Protein AF-A0A7T8QUH5-F1 (afdb_monomer)

InterPro domains:
  IPR036397 Ribonuclease H superfamily [G3DSA:3.30.420.10] (28-100)

Radius of gyration: 20.51 Å; Cα contacts (8 Å, |Δi|>4): 68; chains: 1; bounding box: 63×21×41 Å

Nearest PDB structures (foldseek):
  3c57-assembly1_A  TM=6.121E-01  e=8.239E-01  Mycobacterium tuberculosis
  2lvs-assembly1_A  TM=5.467E-01  e=8.773E-01  Hyperthermus butylicus DSM 5456
  2w48-assembly1_D  TM=4.865E-01  e=8.425E+00  Klebsiella pneumoniae

Organism: Caligus rogercresseyi (NCBI:txid217165)

Foldseek 3Di:
DDPVVVVLVQLLVCVVVVDDLVVVCVVVVDDSVVSVVSVVVSVVVVPDDDADDDALPPVCLDPVNQVVCVVPPPHYDHNVNDDHPCLVPDPCCVPVVVVVCVVVVVVVVVVDDD

Solvent-accessible surface area (backbone atoms only — not comparable to full-atom values): 6992 Å² total; per-residue (Å²): 135,63,73,65,57,56,52,53,49,54,52,54,54,41,47,76,72,70,49,53,70,66,56,49,32,70,72,71,67,50,61,64,70,59,51,54,52,49,52,49,53,50,56,57,53,71,75,46,91,65,74,50,78,79,68,85,49,72,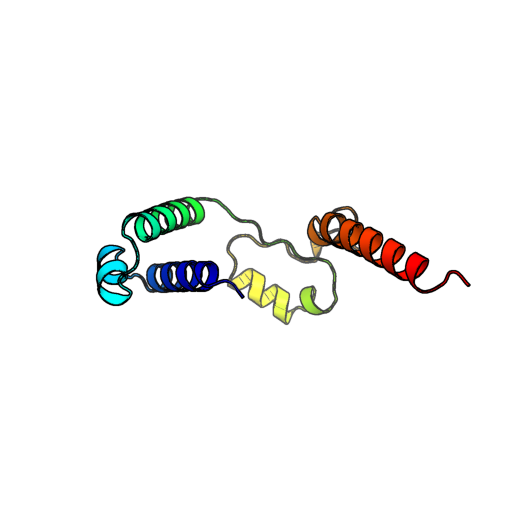76,58,57,30,68,69,49,44,54,49,42,65,74,73,40,96,38,62,62,56,73,88,74,56,72,84,91,52,56,82,77,35,69,68,48,46,56,54,46,51,53,52,49,54,53,50,52,56,51,54,58,70,77,64,65,136

Structure (mmCIF, N/CA/C/O backbone):
data_AF-A0A7T8QUH5-F1
#
_entry.id   AF-A0A7T8QUH5-F1
#
loop_
_atom_site.group_PDB
_atom_site.id
_atom_site.type_symbol
_atom_site.label_atom_id
_atom_site.label_alt_id
_atom_site.label_comp_id
_atom_site.label_asym_id
_atom_site.label_entity_id
_atom_site.label_seq_id
_atom_site.pdbx_PDB_ins_code
_atom_site.Cartn_x
_atom_site.Cartn_y
_atom_site.Cartn_z
_atom_site.occupancy
_atom_site.B_iso_or_equiv
_atom_site.auth_seq_id
_atom_site.auth_comp_id
_atom_site.auth_asym_id
_atom_site.auth_atom_id
_atom_site.pdbx_PDB_model_num
ATOM 1 N N . MET A 1 1 ? 13.046 -6.625 15.986 1.00 47.50 1 MET A N 1
ATOM 2 C CA . MET A 1 1 ? 12.226 -6.035 14.901 1.00 47.50 1 MET A CA 1
ATOM 3 C C . MET A 1 1 ? 10.886 -5.627 15.502 1.00 47.50 1 MET A C 1
ATOM 5 O O . MET A 1 1 ? 10.378 -6.359 16.335 1.00 47.50 1 MET A O 1
ATOM 9 N N . SER A 1 2 ? 10.438 -4.394 15.253 1.00 63.75 2 SER A N 1
ATOM 10 C CA . SER A 1 2 ? 9.525 -3.641 16.136 1.00 63.75 2 SER A CA 1
ATOM 11 C C . SER A 1 2 ? 8.049 -4.057 16.009 1.00 63.75 2 SER A C 1
ATOM 13 O O . SER A 1 2 ? 7.483 -3.970 14.922 1.00 63.75 2 SER A O 1
ATOM 15 N N . SER A 1 3 ? 7.403 -4.416 17.125 1.00 78.81 3 SER A N 1
ATOM 16 C CA . SER A 1 3 ? 5.978 -4.806 17.224 1.00 78.81 3 SER A CA 1
ATOM 17 C C . SER A 1 3 ? 4.987 -3.749 16.713 1.00 78.81 3 SER A C 1
ATOM 19 O O . SER A 1 3 ? 3.803 -4.017 16.514 1.00 78.81 3 SER A O 1
ATOM 21 N N . GLU A 1 4 ? 5.431 -2.508 16.531 1.00 83.88 4 GLU A N 1
ATOM 22 C CA . GLU A 1 4 ? 4.638 -1.445 15.914 1.00 83.88 4 GLU A CA 1
ATOM 23 C C . GLU A 1 4 ? 4.532 -1.602 14.393 1.00 83.88 4 GLU A C 1
ATOM 25 O O . GLU A 1 4 ? 3.474 -1.339 13.820 1.00 83.88 4 GLU A O 1
ATOM 30 N N . LEU A 1 5 ? 5.598 -2.081 13.744 1.00 82.94 5 LEU A N 1
ATOM 31 C CA . LEU A 1 5 ? 5.602 -2.332 12.305 1.00 82.94 5 LEU A CA 1
ATOM 32 C C . LEU A 1 5 ? 4.641 -3.470 11.960 1.00 82.94 5 LEU A C 1
ATOM 34 O O . LEU A 1 5 ? 3.844 -3.338 11.040 1.00 82.94 5 LEU A O 1
ATOM 38 N N . GLU A 1 6 ? 4.649 -4.544 12.746 1.00 87.69 6 GLU A N 1
ATOM 39 C CA . GLU A 1 6 ? 3.727 -5.674 12.577 1.00 87.69 6 GLU A CA 1
ATOM 40 C C . GLU A 1 6 ? 2.263 -5.240 12.725 1.00 87.69 6 GLU A C 1
ATOM 42 O O . GLU A 1 6 ? 1.422 -5.606 11.904 1.00 87.69 6 GLU A O 1
ATOM 47 N N . ARG A 1 7 ? 1.963 -4.382 13.713 1.00 90.38 7 ARG A N 1
ATOM 48 C CA . ARG A 1 7 ? 0.623 -3.802 13.905 1.00 90.38 7 ARG A CA 1
ATOM 49 C C . ARG A 1 7 ? 0.185 -2.955 12.715 1.00 90.38 7 ARG A C 1
ATOM 51 O O . ARG A 1 7 ? -0.930 -3.125 12.226 1.00 90.38 7 ARG A O 1
ATOM 58 N N . ARG A 1 8 ? 1.058 -2.067 12.227 1.00 92.44 8 ARG A N 1
ATOM 59 C CA . ARG A 1 8 ? 0.787 -1.257 11.028 1.00 92.44 8 ARG A CA 1
ATOM 60 C C . ARG A 1 8 ? 0.528 -2.137 9.808 1.00 92.44 8 ARG A C 1
ATOM 62 O O . ARG A 1 8 ? -0.469 -1.932 9.122 1.00 92.44 8 ARG A O 1
ATOM 69 N N . THR A 1 9 ? 1.373 -3.141 9.583 1.00 91.25 9 THR A N 1
ATOM 70 C CA . THR A 1 9 ? 1.243 -4.084 8.467 1.00 91.25 9 THR A CA 1
ATOM 71 C C . THR A 1 9 ? -0.077 -4.844 8.528 1.00 91.25 9 THR A C 1
ATOM 73 O O . THR A 1 9 ? -0.795 -4.880 7.534 1.00 91.25 9 THR A O 1
ATOM 76 N N . ALA A 1 10 ? -0.447 -5.388 9.690 1.00 93.19 10 ALA A N 1
ATOM 77 C CA . ALA A 1 10 ? -1.703 -6.119 9.853 1.00 93.19 10 ALA A CA 1
ATOM 78 C C . ALA A 1 10 ? -2.933 -5.249 9.535 1.00 93.19 10 ALA A C 1
ATOM 80 O O . ALA A 1 10 ? -3.845 -5.704 8.846 1.00 93.19 10 ALA A O 1
ATOM 81 N N . ILE A 1 11 ? -2.941 -3.986 9.981 1.00 93.50 11 ILE A N 1
ATOM 82 C CA . ILE A 1 11 ? -4.038 -3.045 9.706 1.00 93.50 11 ILE A CA 1
ATOM 83 C C . ILE A 1 11 ? -4.116 -2.721 8.209 1.00 93.50 11 ILE A C 1
ATOM 85 O O . ILE A 1 11 ? -5.197 -2.797 7.632 1.00 93.50 11 ILE A O 1
ATOM 89 N N . ILE A 1 12 ? -2.987 -2.408 7.565 1.00 92.75 12 ILE A N 1
ATOM 90 C CA . ILE A 1 12 ? -2.943 -2.088 6.127 1.00 92.75 12 ILE A CA 1
ATOM 91 C C . ILE A 1 12 ? -3.407 -3.282 5.288 1.00 92.75 12 ILE A C 1
ATOM 93 O O . ILE A 1 12 ? -4.202 -3.115 4.366 1.00 92.75 12 ILE A O 1
ATOM 97 N N . VAL A 1 13 ? -2.947 -4.493 5.613 1.00 93.44 13 VAL A N 1
ATOM 98 C CA . VAL A 1 13 ? -3.366 -5.715 4.914 1.00 93.44 13 VAL A CA 1
ATOM 99 C C . VAL A 1 13 ? -4.870 -5.943 5.080 1.00 93.44 13 VAL A C 1
ATOM 101 O O . VAL A 1 13 ? -5.551 -6.203 4.094 1.00 93.44 13 VAL A O 1
ATOM 104 N N . ALA A 1 14 ? -5.416 -5.777 6.288 1.00 93.06 14 ALA A N 1
ATOM 105 C CA . ALA A 1 14 ? -6.850 -5.936 6.520 1.00 93.06 14 ALA A CA 1
ATOM 106 C C . ALA A 1 14 ? -7.699 -4.897 5.761 1.00 93.06 14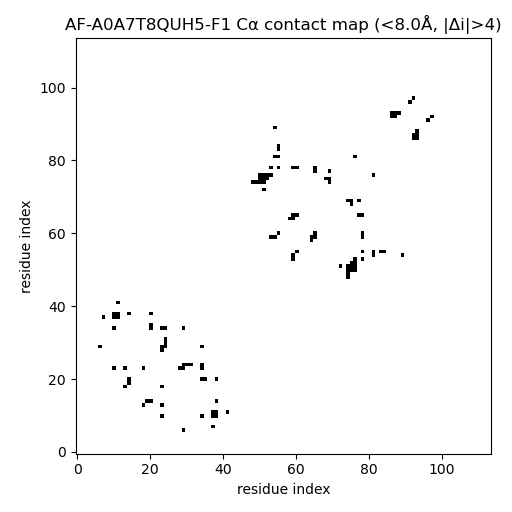 ALA A C 1
ATOM 108 O O . ALA A 1 14 ? -8.729 -5.260 5.192 1.00 93.06 14 ALA A O 1
ATOM 109 N N . LEU A 1 15 ? -7.253 -3.636 5.701 1.00 93.38 15 LEU A N 1
ATOM 110 C CA . LEU A 1 15 ? -7.904 -2.583 4.912 1.00 93.38 15 LEU A CA 1
ATOM 111 C C . LEU A 1 15 ? -7.887 -2.912 3.412 1.00 93.38 15 LEU A C 1
ATOM 113 O O . LEU A 1 15 ? -8.920 -2.807 2.759 1.00 93.38 15 LEU A O 1
ATOM 117 N N . ARG A 1 16 ? -6.760 -3.411 2.882 1.00 89.25 16 ARG A N 1
ATOM 118 C CA . ARG A 1 16 ? -6.654 -3.887 1.487 1.00 89.25 16 ARG A CA 1
ATOM 119 C C . ARG A 1 16 ? -7.567 -5.075 1.184 1.00 89.25 16 ARG A C 1
ATOM 121 O O . ARG A 1 16 ? -8.024 -5.222 0.057 1.00 89.25 16 ARG A O 1
ATOM 128 N N . CYS A 1 17 ? -7.860 -5.909 2.180 1.00 90.81 17 CYS A N 1
ATOM 129 C CA . CYS A 1 17 ? -8.853 -6.979 2.070 1.00 90.81 17 CYS A CA 1
ATOM 130 C C . CYS A 1 17 ? -10.309 -6.479 2.169 1.00 90.81 17 CYS A C 1
ATOM 132 O O . CYS A 1 17 ? -11.219 -7.304 2.239 1.00 90.81 17 CYS A O 1
ATOM 134 N N . GLY A 1 18 ? -10.546 -5.163 2.217 1.00 91.69 18 GLY A N 1
ATOM 135 C CA . GLY A 1 18 ? -11.881 -4.567 2.281 1.00 91.69 18 GLY A CA 1
ATOM 136 C C . GLY A 1 18 ? -12.549 -4.648 3.656 1.00 91.69 18 GLY A C 1
ATOM 137 O O . GLY A 1 18 ? -13.764 -4.483 3.749 1.00 91.69 18 GLY A O 1
ATOM 138 N N . ARG A 1 19 ? -11.794 -4.917 4.731 1.00 94.25 19 ARG A N 1
ATOM 139 C CA . ARG A 1 19 ? -12.347 -4.967 6.095 1.00 94.25 19 ARG A CA 1
ATOM 140 C C . ARG A 1 19 ? -12.616 -3.569 6.634 1.00 94.25 19 ARG A C 1
ATOM 142 O O . ARG A 1 19 ? -11.790 -2.667 6.499 1.00 94.25 19 ARG A O 1
ATOM 149 N N . ALA A 1 20 ? -13.740 -3.402 7.324 1.00 94.88 20 ALA A N 1
ATOM 150 C CA . ALA A 1 20 ? -14.063 -2.143 7.977 1.00 94.88 20 ALA A CA 1
ATOM 151 C C . ALA A 1 20 ? -13.166 -1.925 9.216 1.00 94.88 20 ALA A C 1
ATOM 153 O O . ALA A 1 20 ? -12.908 -2.873 9.964 1.00 94.88 20 ALA A O 1
ATOM 154 N N . PRO A 1 21 ? -12.762 -0.678 9.537 1.00 95.06 21 PRO A N 1
ATOM 155 C CA . PRO A 1 21 ? -11.951 -0.374 10.725 1.00 95.06 21 PRO A CA 1
ATOM 156 C C . PRO A 1 21 ? -12.513 -0.941 12.036 1.00 95.06 21 PRO A C 1
ATOM 158 O O . PRO A 1 21 ? -11.756 -1.330 12.922 1.00 95.06 21 PRO A O 1
ATOM 161 N N . LYS A 1 22 ? -13.844 -1.022 12.157 1.00 95.38 22 LYS A N 1
ATOM 162 C CA . LYS A 1 22 ? -14.518 -1.614 13.320 1.00 95.38 22 LYS A CA 1
ATOM 163 C C . LYS A 1 22 ? -14.232 -3.114 13.454 1.00 95.38 22 LYS A C 1
ATOM 165 O O . LYS A 1 22 ? -13.883 -3.556 14.541 1.00 95.38 22 LYS A O 1
ATOM 170 N N . GLU A 1 23 ? -14.291 -3.863 12.353 1.00 94.56 23 GLU A N 1
ATOM 171 C CA . GLU A 1 23 ? -13.979 -5.299 12.337 1.00 94.56 23 GLU A CA 1
ATOM 172 C C . GLU A 1 23 ? -12.513 -5.554 12.714 1.00 94.56 23 GLU A C 1
ATOM 174 O O . GLU A 1 23 ? -12.211 -6.492 13.447 1.00 94.56 23 GLU A O 1
ATOM 179 N N . ILE A 1 24 ? -11.599 -4.684 12.267 1.00 94.19 24 ILE A N 1
ATOM 180 C CA . ILE A 1 24 ? -10.165 -4.766 12.586 1.00 94.19 24 ILE A CA 1
ATOM 181 C C . ILE A 1 24 ? -9.928 -4.555 14.087 1.00 94.19 24 ILE A C 1
ATOM 183 O O . ILE A 1 24 ? -9.165 -5.303 14.702 1.00 94.19 24 ILE A O 1
ATOM 187 N N . ILE A 1 25 ? -10.590 -3.559 14.685 1.00 95.38 25 ILE A N 1
ATOM 188 C CA . ILE A 1 25 ? -10.530 -3.305 16.132 1.00 95.38 25 ILE A CA 1
ATOM 189 C C . ILE A 1 25 ? -11.058 -4.516 16.900 1.00 95.38 25 ILE A C 1
ATOM 191 O O . ILE A 1 25 ? -10.430 -4.957 17.862 1.00 95.38 25 ILE A O 1
ATOM 195 N N . ASP A 1 26 ? -12.185 -5.074 16.462 1.00 94.75 26 ASP A N 1
ATOM 196 C CA . ASP A 1 26 ? -12.828 -6.185 17.153 1.00 94.75 26 ASP A CA 1
ATOM 197 C C . ASP A 1 26 ? -12.003 -7.477 17.070 1.00 94.75 26 ASP A C 1
ATOM 199 O O . ASP A 1 26 ? -11.920 -8.193 18.074 1.00 94.75 26 ASP A O 1
ATOM 203 N N . PHE A 1 27 ? -11.358 -7.740 15.928 1.00 93.25 27 PHE A N 1
ATOM 204 C CA . PHE A 1 27 ? -10.541 -8.932 15.682 1.00 93.25 27 PHE A CA 1
ATOM 205 C C . PHE A 1 27 ? -9.160 -8.854 16.344 1.00 93.25 27 PHE A C 1
ATOM 207 O O . PHE A 1 27 ? -8.791 -9.736 17.114 1.00 93.25 27 PHE A O 1
ATOM 214 N N . PHE A 1 28 ? -8.400 -7.787 16.081 1.00 92.12 28 PHE A N 1
ATOM 215 C CA . PHE A 1 28 ? -7.018 -7.658 16.559 1.00 92.12 28 PHE A CA 1
ATOM 216 C C . PHE A 1 28 ? -6.898 -7.010 17.943 1.00 92.12 28 PHE A C 1
ATOM 218 O O . PHE A 1 28 ? -5.808 -6.980 18.511 1.00 92.12 28 PHE A O 1
ATOM 225 N N . LYS A 1 29 ? -7.994 -6.457 18.484 1.00 93.88 29 LYS A N 1
ATOM 226 C CA . LYS A 1 29 ? -8.014 -5.713 19.759 1.00 93.88 29 LYS A CA 1
ATOM 227 C C . LYS A 1 29 ? -7.014 -4.552 19.798 1.00 93.88 29 LYS A C 1
ATOM 229 O O . LYS A 1 29 ? -6.514 -4.175 20.857 1.00 93.88 29 LYS A O 1
ATOM 234 N N . PHE A 1 30 ? -6.716 -3.967 18.638 1.00 92.75 30 PHE A N 1
ATOM 235 C CA . PHE A 1 30 ? -5.815 -2.824 18.539 1.00 92.75 30 PHE A CA 1
ATOM 236 C C . PHE A 1 30 ? -6.466 -1.530 19.052 1.00 92.75 30 PHE A C 1
ATOM 238 O O . PHE A 1 30 ? -7.691 -1.386 18.996 1.00 92.75 30 PHE A O 1
ATOM 245 N N . PRO A 1 31 ? -5.665 -0.547 19.515 1.00 94.56 31 PRO A N 1
ATOM 246 C CA . PRO A 1 31 ? -6.195 0.735 19.961 1.00 94.56 31 PRO A CA 1
ATOM 247 C C . PRO A 1 31 ? -6.973 1.439 18.846 1.00 94.56 31 PRO A C 1
ATOM 249 O O . PRO A 1 31 ? -6.464 1.626 17.739 1.00 94.56 31 PRO A O 1
ATOM 252 N N . LYS A 1 32 ? -8.192 1.897 19.163 1.00 95.94 32 LYS A N 1
ATOM 253 C CA . LYS A 1 32 ? -9.075 2.599 18.216 1.00 95.94 32 LYS A CA 1
ATOM 254 C C . LYS A 1 32 ? -8.359 3.763 17.524 1.00 95.94 32 LYS A C 1
ATOM 256 O O . LYS A 1 32 ? -8.434 3.885 16.307 1.00 95.94 32 LYS A O 1
ATOM 261 N N . ALA A 1 33 ? -7.627 4.580 18.284 1.00 95.00 33 ALA A N 1
ATOM 262 C CA . ALA A 1 33 ? -6.890 5.723 17.746 1.00 95.00 33 ALA A CA 1
ATOM 263 C C . ALA A 1 33 ? -5.905 5.319 16.635 1.00 95.00 33 ALA A C 1
ATOM 265 O O . ALA A 1 33 ? -5.855 5.973 15.598 1.00 95.00 33 ALA A O 1
ATOM 266 N N . THR A 1 34 ? -5.182 4.212 16.821 1.00 93.62 34 THR A N 1
ATOM 267 C CA . THR A 1 34 ? -4.203 3.697 15.857 1.00 93.62 34 THR A CA 1
ATOM 268 C C . THR A 1 34 ? -4.866 3.176 14.587 1.00 93.62 34 THR A C 1
ATOM 270 O O . THR A 1 34 ? -4.407 3.474 13.490 1.00 93.62 34 THR A O 1
ATOM 273 N N . VAL A 1 35 ? -5.960 2.419 14.710 1.00 94.75 35 VAL A N 1
ATOM 274 C CA . VAL A 1 35 ? -6.654 1.875 13.531 1.00 94.75 35 VAL A CA 1
ATOM 275 C C . VAL A 1 35 ? -7.237 3.002 12.682 1.00 94.75 35 VAL A C 1
ATOM 277 O O . VAL A 1 35 ? -7.059 3.006 11.468 1.00 94.75 35 VAL A O 1
ATOM 280 N N . TYR A 1 36 ? -7.887 3.986 13.307 1.00 96.06 36 TYR A N 1
ATOM 281 C CA . TYR A 1 36 ? -8.474 5.107 12.574 1.00 96.06 36 TYR A CA 1
ATOM 282 C C . TYR A 1 36 ? -7.427 6.067 11.998 1.00 96.06 36 TYR A C 1
ATOM 284 O O . TYR A 1 36 ? -7.640 6.565 10.895 1.00 96.06 36 TYR A O 1
ATOM 292 N N . SER A 1 37 ? -6.300 6.314 12.680 1.00 94.56 37 SER A N 1
ATOM 293 C CA . SER A 1 37 ? -5.229 7.144 12.109 1.00 94.56 37 SER A CA 1
ATOM 294 C C . SER A 1 37 ? -4.611 6.488 10.875 1.00 94.56 37 SER A C 1
ATOM 296 O O . SER A 1 37 ? -4.433 7.153 9.860 1.00 94.56 37 SER A O 1
ATOM 298 N N . ILE A 1 38 ? -4.378 5.173 10.919 1.00 93.62 38 ILE A N 1
ATOM 299 C CA . ILE A 1 38 ? -3.853 4.417 9.778 1.00 93.62 38 ILE A CA 1
ATOM 300 C C . ILE A 1 38 ? -4.884 4.329 8.654 1.00 93.62 38 ILE A C 1
ATOM 302 O O . ILE A 1 38 ? -4.521 4.536 7.505 1.00 93.62 38 ILE A O 1
ATOM 306 N N . ALA A 1 39 ? -6.159 4.071 8.957 1.00 93.50 39 ALA A N 1
ATOM 307 C CA . ALA A 1 39 ? -7.213 4.035 7.943 1.00 93.50 39 ALA A CA 1
ATOM 308 C C . ALA A 1 39 ? -7.374 5.387 7.232 1.00 93.50 39 ALA A C 1
ATOM 310 O O . ALA A 1 39 ? -7.580 5.425 6.021 1.00 93.50 39 ALA A O 1
ATOM 311 N N . LYS A 1 40 ? -7.232 6.492 7.974 1.00 93.69 40 LYS A N 1
ATOM 312 C CA . LYS A 1 40 ? -7.211 7.840 7.407 1.00 93.69 40 LYS A CA 1
ATOM 313 C C . LYS A 1 40 ? -6.024 8.018 6.457 1.00 93.69 40 LYS A C 1
ATOM 315 O O . LYS A 1 40 ? -6.246 8.338 5.297 1.00 93.69 40 LYS A O 1
ATOM 320 N N . SER A 1 41 ? -4.801 7.749 6.919 1.00 89.69 41 SER A N 1
ATOM 321 C CA . SER A 1 41 ? -3.600 7.868 6.080 1.00 89.69 41 SER A CA 1
ATOM 322 C C . SER A 1 41 ? -3.624 6.933 4.870 1.00 89.69 41 SER A C 1
ATOM 324 O O . SER A 1 41 ? -3.142 7.302 3.809 1.00 89.69 41 SER A O 1
ATOM 326 N N . PHE A 1 42 ? -4.203 5.738 5.010 1.00 89.19 42 PHE A N 1
ATOM 327 C CA . PHE A 1 42 ? -4.388 4.793 3.912 1.00 89.19 42 PHE A CA 1
ATOM 328 C C . PHE A 1 42 ? -5.302 5.380 2.834 1.00 89.19 42 PHE A C 1
ATOM 330 O O . PHE A 1 42 ? -4.908 5.436 1.675 1.00 89.19 42 PHE A O 1
ATOM 337 N N . LYS A 1 43 ? -6.469 5.905 3.224 1.00 88.12 43 LYS A N 1
ATOM 338 C CA . LYS A 1 43 ? -7.402 6.543 2.291 1.00 88.12 43 LYS A CA 1
ATOM 339 C C . LYS A 1 43 ? -6.796 7.775 1.615 1.00 88.12 43 LYS A C 1
ATOM 341 O O . LYS A 1 43 ? -6.917 7.934 0.412 1.00 88.12 43 LYS A O 1
ATOM 346 N N . GLU A 1 44 ? -6.093 8.612 2.377 1.00 87.81 44 GLU A N 1
ATOM 347 C CA . GLU A 1 44 ? -5.371 9.767 1.827 1.00 87.81 44 GLU A CA 1
ATOM 348 C C . GLU A 1 44 ? -4.283 9.338 0.834 1.00 87.81 44 GLU A C 1
ATOM 350 O O . GLU A 1 44 ? -4.060 10.024 -0.154 1.00 87.81 44 GLU A O 1
ATOM 355 N N . SER A 1 45 ? -3.621 8.199 1.065 1.00 80.94 45 SER A N 1
ATOM 356 C CA . SER A 1 45 ? -2.610 7.673 0.143 1.00 80.94 45 SER A CA 1
ATOM 357 C C . SER A 1 45 ? -3.184 7.022 -1.116 1.00 80.94 45 SER A C 1
ATOM 359 O O . SER A 1 45 ? -2.478 6.973 -2.115 1.00 80.94 45 SER A O 1
ATOM 361 N N . GLU A 1 46 ? -4.431 6.539 -1.090 1.00 76.75 46 GLU A N 1
ATOM 362 C CA . GLU A 1 46 ? -5.107 6.023 -2.291 1.00 76.75 46 GLU A CA 1
ATOM 363 C C . GLU A 1 46 ? -5.424 7.143 -3.289 1.00 76.75 46 GLU A C 1
ATOM 365 O O . GLU A 1 46 ? -5.360 6.919 -4.493 1.00 76.75 46 GLU A O 1
ATOM 370 N N . ASP A 1 47 ? -5.700 8.353 -2.793 1.00 76.50 47 ASP A N 1
ATOM 371 C CA . ASP A 1 47 ? -6.005 9.521 -3.629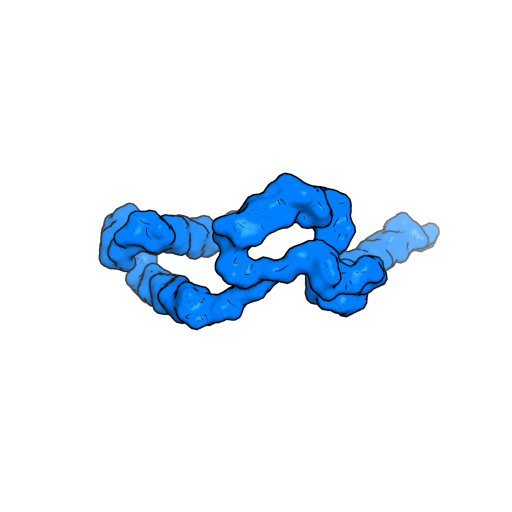 1.00 76.50 47 ASP A CA 1
ATOM 372 C C . ASP A 1 47 ? -4.745 10.248 -4.142 1.00 76.50 47 ASP A C 1
ATOM 374 O O . ASP A 1 47 ? -4.836 11.121 -5.010 1.00 76.50 47 ASP A O 1
ATOM 378 N N . ILE A 1 48 ? -3.558 9.923 -3.615 1.00 76.69 48 ILE A N 1
ATOM 379 C CA . ILE A 1 48 ? -2.303 10.540 -4.056 1.00 76.69 48 ILE A CA 1
ATOM 380 C C . ILE A 1 48 ? -1.739 9.741 -5.238 1.00 76.69 48 ILE A C 1
ATOM 382 O O . ILE A 1 48 ? -1.396 8.567 -5.068 1.00 76.69 48 ILE A O 1
ATOM 386 N N . PRO A 1 49 ? -1.549 10.365 -6.418 1.00 76.00 49 PRO A N 1
ATOM 387 C CA . PRO A 1 49 ? -0.845 9.721 -7.516 1.00 76.00 49 PRO A CA 1
ATOM 388 C C . PRO A 1 49 ? 0.586 9.403 -7.070 1.00 76.00 49 PRO A C 1
ATOM 390 O O . PRO A 1 49 ? 1.372 10.297 -6.751 1.00 76.00 49 PRO A O 1
ATOM 393 N N . TYR A 1 50 ? 0.919 8.118 -7.011 1.00 78.75 50 TYR A N 1
ATOM 394 C CA . TYR A 1 50 ? 2.273 7.656 -6.727 1.00 78.75 50 TYR A CA 1
ATOM 395 C C . TYR A 1 50 ? 3.022 7.451 -8.040 1.00 78.75 50 TYR A C 1
ATOM 397 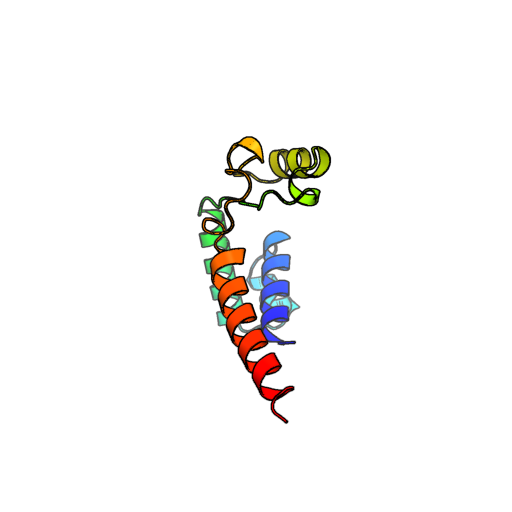O O 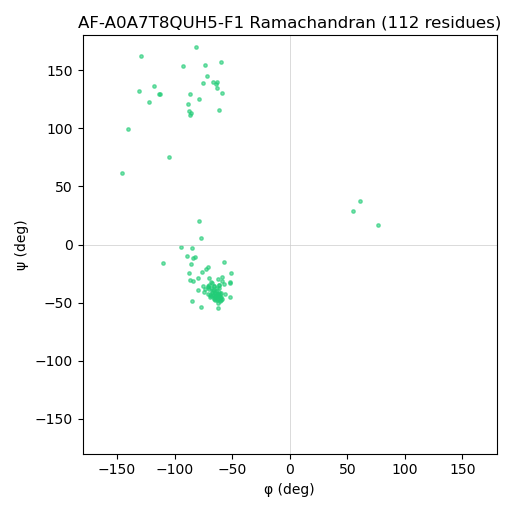. TYR A 1 50 ? 2.409 7.170 -9.054 1.00 78.75 50 TYR A O 1
ATOM 405 N N . LEU A 1 51 ? 4.349 7.559 -8.042 1.00 81.56 51 LEU A N 1
ATOM 406 C CA . LEU A 1 51 ? 5.172 7.225 -9.204 1.00 81.56 51 LEU A CA 1
ATOM 407 C C . LEU A 1 51 ? 6.176 6.154 -8.797 1.00 81.56 51 LEU A C 1
ATOM 409 O O . LEU A 1 51 ? 6.964 6.358 -7.872 1.00 81.56 51 LEU A O 1
ATOM 413 N N . TYR A 1 52 ? 6.157 5.016 -9.485 1.00 82.31 52 TYR A N 1
ATOM 414 C CA . TYR A 1 52 ? 7.149 3.972 -9.275 1.00 82.31 52 TYR A CA 1
ATOM 415 C C . TYR A 1 52 ? 8.382 4.216 -10.153 1.00 82.31 52 TYR A C 1
ATOM 417 O O . TYR A 1 52 ? 8.307 4.156 -11.383 1.00 82.31 52 TYR A O 1
ATOM 425 N N . GLN A 1 53 ? 9.513 4.484 -9.498 1.00 84.31 53 GLN A N 1
ATOM 426 C CA . GLN A 1 53 ? 10.817 4.741 -1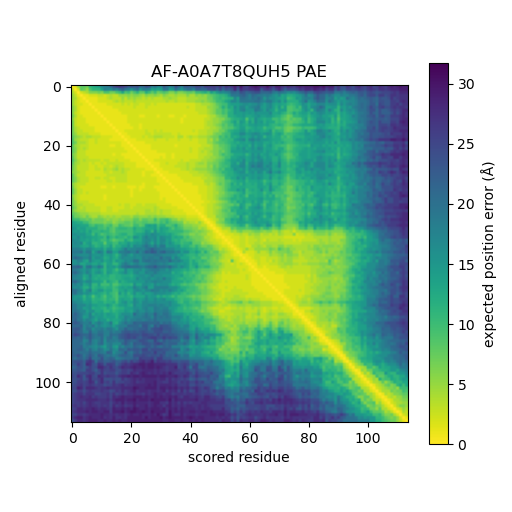0.108 1.00 84.31 53 GLN A CA 1
ATOM 427 C C . GLN A 1 53 ? 11.822 3.665 -9.670 1.00 84.31 53 GLN A C 1
ATOM 429 O O . GLN A 1 53 ? 11.890 3.314 -8.491 1.00 84.31 53 GLN A O 1
ATOM 434 N N . GLN A 1 54 ? 12.618 3.159 -10.613 1.00 83.44 54 GLN A N 1
ATOM 435 C CA . GLN A 1 54 ? 13.678 2.172 -10.382 1.00 83.44 54 GLN A CA 1
ATOM 436 C C . GLN A 1 54 ? 14.994 2.634 -11.015 1.00 83.44 54 GLN A C 1
ATOM 438 O O . GLN A 1 54 ? 15.005 3.511 -11.878 1.00 83.44 54 GLN A O 1
ATOM 443 N N . ASP A 1 55 ? 16.104 2.040 -10.583 1.00 79.69 55 ASP A N 1
ATOM 444 C CA . ASP A 1 55 ? 17.404 2.226 -11.221 1.00 79.69 55 ASP A CA 1
ATOM 445 C C . ASP A 1 55 ? 17.571 1.331 -12.466 1.00 79.69 55 ASP A C 1
ATOM 447 O O . ASP A 1 55 ? 16.775 0.434 -12.750 1.00 79.69 55 ASP A O 1
ATOM 451 N N . GLY A 1 56 ? 18.637 1.576 -13.230 1.00 76.62 56 GLY A N 1
ATOM 452 C CA . GLY A 1 56 ? 18.948 0.842 -14.459 1.00 76.62 56 GLY A CA 1
ATOM 453 C C . GLY A 1 56 ? 19.590 -0.539 -14.257 1.00 76.62 56 GLY A C 1
ATOM 454 O O . GLY A 1 56 ? 20.256 -1.023 -15.172 1.00 76.62 56 GLY A O 1
ATOM 455 N N . VAL A 1 57 ? 19.465 -1.172 -13.084 1.00 80.62 57 VAL A N 1
ATOM 456 C CA . VAL A 1 57 ? 20.102 -2.474 -12.802 1.00 80.62 57 VAL A CA 1
ATOM 457 C C . VAL A 1 57 ? 19.476 -3.573 -13.685 1.00 80.62 57 VAL A C 1
ATOM 459 O O . VAL A 1 57 ? 18.255 -3.585 -13.850 1.00 80.62 57 VAL A O 1
ATOM 462 N N . PRO A 1 58 ? 20.257 -4.534 -14.234 1.00 82.19 58 PRO A N 1
ATOM 463 C CA . PRO A 1 58 ? 19.759 -5.539 -15.188 1.00 82.19 58 PRO A CA 1
ATOM 464 C C . PRO A 1 58 ? 18.509 -6.316 -14.746 1.00 82.19 58 PRO A C 1
ATOM 466 O O . PRO A 1 58 ? 17.677 -6.685 -15.572 1.00 82.19 58 PRO A O 1
ATOM 469 N N . ALA A 1 59 ? 18.351 -6.549 -13.440 1.00 82.06 59 ALA A N 1
ATOM 470 C CA . ALA A 1 59 ? 17.162 -7.195 -12.891 1.00 82.06 59 ALA A CA 1
ATOM 471 C C . ALA A 1 59 ? 15.888 -6.361 -13.130 1.00 82.06 59 ALA A C 1
ATOM 473 O O . ALA A 1 59 ? 14.856 -6.906 -13.527 1.00 82.06 59 ALA A O 1
ATOM 474 N N . HIS A 1 60 ? 15.973 -5.042 -12.945 1.00 81.06 60 HIS A N 1
ATOM 475 C CA . HIS A 1 60 ? 14.855 -4.110 -13.095 1.00 81.06 60 HIS A CA 1
ATOM 476 C C . HIS A 1 60 ? 14.577 -3.763 -14.560 1.00 81.06 60 HIS A C 1
ATOM 478 O O . HIS A 1 60 ? 13.429 -3.523 -14.921 1.00 81.06 60 HIS A O 1
ATOM 484 N N . THR A 1 61 ? 15.585 -3.794 -15.435 1.00 82.00 61 THR A N 1
ATOM 485 C CA . THR A 1 61 ? 15.433 -3.478 -16.869 1.00 82.00 61 THR A CA 1
ATOM 486 C C . THR A 1 61 ? 14.983 -4.664 -17.727 1.00 82.00 61 THR A C 1
ATOM 488 O O . THR A 1 61 ? 14.739 -4.497 -18.924 1.00 82.00 61 THR A O 1
ATOM 491 N N . SER A 1 62 ? 14.832 -5.858 -17.143 1.00 87.44 62 SER A N 1
ATOM 492 C CA . SER A 1 62 ? 14.350 -7.037 -17.865 1.00 87.44 62 SER A CA 1
ATOM 493 C C . SER A 1 62 ? 12.918 -6.848 -18.384 1.00 87.44 62 SER A C 1
ATOM 495 O O . SER A 1 62 ? 12.045 -6.339 -17.680 1.00 87.44 62 SER A O 1
ATOM 497 N N . ASN A 1 63 ? 12.644 -7.320 -19.605 1.00 88.06 63 ASN A N 1
ATOM 498 C CA . ASN A 1 63 ? 11.315 -7.203 -20.222 1.00 88.06 63 ASN A CA 1
ATOM 499 C C . ASN A 1 63 ? 10.213 -7.840 -19.367 1.00 88.06 63 ASN A C 1
ATOM 501 O O . ASN A 1 63 ? 9.094 -7.344 -19.330 1.00 88.06 63 ASN A O 1
ATOM 505 N N . LEU A 1 64 ? 10.528 -8.929 -18.661 1.00 89.88 64 LEU A N 1
ATOM 506 C CA . LEU A 1 64 ? 9.583 -9.599 -17.773 1.00 89.88 64 LEU A CA 1
ATOM 507 C C . LEU A 1 64 ? 9.153 -8.684 -16.618 1.00 89.88 64 LEU A C 1
ATOM 509 O O . LEU A 1 64 ? 7.957 -8.537 -16.372 1.00 89.88 64 LEU A O 1
ATOM 513 N N . VAL A 1 65 ? 10.114 -8.041 -15.950 1.00 87.56 65 VAL A N 1
ATOM 514 C CA . VAL A 1 65 ? 9.838 -7.123 -14.838 1.00 87.56 65 VAL A CA 1
ATOM 515 C C . VAL A 1 65 ? 9.149 -5.856 -15.340 1.00 87.56 65 VAL A C 1
ATOM 517 O O . VAL A 1 65 ? 8.122 -5.474 -14.790 1.00 87.56 65 VAL A O 1
ATOM 520 N N . GLN A 1 66 ? 9.629 -5.263 -16.435 1.00 90.56 66 GLN A N 1
ATOM 521 C CA . GLN A 1 66 ? 9.034 -4.061 -17.031 1.00 90.56 66 GLN A CA 1
ATOM 522 C C . GLN A 1 66 ? 7.573 -4.287 -17.451 1.00 90.56 66 GLN A C 1
ATOM 524 O O . GLN A 1 66 ? 6.705 -3.484 -17.115 1.00 90.56 66 GLN A O 1
ATOM 529 N N . ASN A 1 67 ? 7.274 -5.409 -18.115 1.00 89.50 67 ASN A N 1
ATOM 530 C CA . ASN A 1 67 ? 5.908 -5.754 -18.519 1.00 89.50 67 ASN A CA 1
ATOM 531 C C . ASN A 1 67 ? 4.998 -6.013 -17.315 1.00 89.50 67 ASN A C 1
ATOM 533 O O . ASN A 1 67 ? 3.816 -5.671 -17.347 1.00 89.50 67 ASN A O 1
ATOM 537 N N . TRP A 1 68 ? 5.530 -6.613 -16.248 1.00 91.88 68 TRP A N 1
ATOM 538 C CA . TRP A 1 68 ? 4.775 -6.788 -15.015 1.00 91.88 68 TRP A CA 1
ATOM 539 C C . TRP A 1 68 ? 4.472 -5.433 -14.364 1.00 91.88 68 TRP A C 1
ATOM 541 O O . TRP A 1 68 ? 3.320 -5.178 -14.020 1.00 91.88 68 TRP A O 1
ATOM 551 N N . CYS A 1 69 ? 5.457 -4.540 -14.259 1.00 87.81 69 CYS A N 1
ATOM 552 C CA . CYS A 1 69 ? 5.278 -3.202 -13.699 1.00 87.81 69 CYS A CA 1
ATOM 553 C C . CYS A 1 69 ? 4.262 -2.379 -14.500 1.00 87.81 69 CYS A C 1
ATOM 555 O O . CYS A 1 69 ? 3.316 -1.876 -13.909 1.00 87.81 69 CYS A O 1
ATOM 557 N N . LEU A 1 70 ? 4.378 -2.331 -15.832 1.00 87.00 70 LEU A N 1
ATOM 558 C CA . LEU A 1 70 ? 3.425 -1.632 -16.708 1.00 87.00 70 LEU A CA 1
ATOM 559 C C . LEU A 1 70 ? 1.985 -2.146 -16.576 1.00 87.00 70 LEU A C 1
ATOM 561 O O . LEU A 1 70 ? 1.043 -1.388 -16.773 1.00 87.00 70 LEU A O 1
ATOM 565 N N . LYS A 1 71 ? 1.803 -3.438 -16.281 1.00 88.75 71 LYS A N 1
ATOM 566 C CA . LYS A 1 71 ? 0.476 -4.052 -16.154 1.00 88.75 71 LYS A CA 1
ATOM 567 C C . LYS A 1 71 ? -0.152 -3.865 -14.769 1.00 88.75 71 LYS A C 1
ATOM 569 O O . LYS A 1 71 ? -1.374 -3.876 -14.664 1.00 88.75 71 LYS A O 1
ATOM 574 N N . ASN A 1 72 ? 0.660 -3.794 -13.715 1.00 87.38 72 ASN A N 1
ATOM 575 C CA . ASN A 1 72 ? 0.184 -3.847 -12.326 1.00 87.38 72 ASN A CA 1
ATOM 576 C C . ASN A 1 72 ? 0.317 -2.517 -11.576 1.00 87.38 72 ASN A C 1
ATOM 578 O O . ASN A 1 72 ? -0.268 -2.378 -10.504 1.00 87.38 72 ASN A O 1
ATOM 582 N N . LEU A 1 73 ? 1.103 -1.572 -12.090 1.00 85.31 73 LEU A N 1
ATOM 583 C CA . LEU A 1 73 ? 1.330 -0.270 -11.474 1.00 85.31 73 LEU A CA 1
ATOM 584 C C . LEU A 1 73 ? 0.716 0.810 -12.358 1.00 85.31 73 LEU A C 1
ATOM 586 O O . LEU A 1 73 ? 0.991 0.865 -13.553 1.00 85.31 73 LEU A O 1
ATOM 590 N N . ASP A 1 74 ? -0.083 1.679 -11.747 1.00 78.12 74 ASP A N 1
ATOM 591 C CA . ASP A 1 74 ? -0.850 2.711 -12.459 1.00 78.12 74 ASP A CA 1
ATOM 592 C C . ASP A 1 74 ? 0.056 3.814 -13.036 1.00 78.12 74 ASP A C 1
ATOM 594 O O . ASP A 1 74 ? -0.232 4.427 -14.061 1.00 78.12 74 ASP A O 1
ATOM 598 N N . MET A 1 75 ? 1.195 4.052 -12.384 1.00 80.75 75 MET A N 1
ATOM 599 C CA . MET A 1 75 ? 2.143 5.109 -12.720 1.00 80.75 75 MET A CA 1
ATOM 600 C C . MET A 1 75 ? 3.573 4.587 -12.566 1.00 80.75 75 MET A C 1
ATOM 602 O O . MET A 1 75 ? 4.126 4.508 -11.465 1.00 80.75 75 MET A O 1
ATOM 606 N N . PHE A 1 76 ? 4.174 4.212 -13.693 1.00 84.94 76 PHE A N 1
ATOM 607 C CA . PHE A 1 76 ? 5.492 3.590 -13.766 1.00 84.94 76 PHE A CA 1
ATOM 608 C C . PHE A 1 76 ? 6.375 4.276 -14.808 1.00 84.94 76 PHE A C 1
ATOM 610 O O . PHE A 1 76 ? 5.961 4.476 -15.952 1.00 84.94 76 PHE A O 1
ATOM 617 N N . TRP A 1 77 ? 7.616 4.590 -14.435 1.00 83.88 77 TRP A N 1
ATOM 618 C CA . TRP A 1 77 ? 8.635 4.987 -15.402 1.00 83.88 77 TRP A CA 1
ATOM 619 C C . TRP A 1 77 ? 9.343 3.766 -15.975 1.00 83.88 77 TRP A C 1
ATOM 621 O O . TRP A 1 77 ? 10.115 3.096 -15.292 1.00 83.88 77 TRP A O 1
ATOM 631 N N . SER A 1 78 ? 9.099 3.515 -17.264 1.00 79.50 78 SER A N 1
ATOM 632 C CA . SER A 1 78 ? 9.823 2.485 -18.006 1.00 79.50 78 SER A CA 1
ATOM 633 C C . SER A 1 78 ? 11.327 2.764 -18.025 1.00 79.50 78 SER A C 1
ATOM 635 O O . SER A 1 78 ? 11.764 3.916 -17.931 1.00 79.50 78 SER A O 1
ATOM 637 N N . LYS A 1 79 ? 12.116 1.707 -18.228 1.00 77.44 79 LYS A N 1
ATOM 638 C CA . LYS A 1 79 ? 13.583 1.781 -18.316 1.00 77.44 79 LYS A CA 1
ATOM 639 C C . LYS A 1 79 ? 14.114 2.836 -19.300 1.00 77.44 79 LYS A C 1
ATOM 641 O O . LYS A 1 79 ? 15.244 3.275 -19.140 1.00 77.44 79 LYS A O 1
ATOM 646 N N . ASP A 1 80 ? 13.328 3.220 -20.306 1.00 78.88 80 ASP A N 1
ATOM 647 C CA . ASP A 1 80 ? 13.750 4.140 -21.368 1.00 78.88 80 ASP A CA 1
ATOM 648 C C . ASP A 1 80 ? 13.640 5.619 -20.958 1.00 78.88 80 ASP A C 1
ATOM 650 O O . ASP A 1 80 ? 14.157 6.492 -21.650 1.00 78.88 80 ASP A O 1
ATOM 654 N N . PHE A 1 81 ? 12.987 5.911 -19.828 1.00 81.12 81 PHE A N 1
ATOM 655 C CA . PHE A 1 81 ? 12.860 7.272 -19.304 1.00 81.12 81 PHE A CA 1
ATOM 656 C C . PHE A 1 81 ? 14.052 7.683 -18.425 1.00 81.12 81 PHE A C 1
ATOM 658 O O . PHE A 1 81 ? 14.404 8.861 -18.368 1.00 81.12 81 PHE A O 1
ATOM 665 N N . TRP A 1 82 ? 14.679 6.728 -17.730 1.00 76.75 82 TRP A N 1
ATOM 666 C CA . TRP A 1 82 ? 15.768 7.010 -16.795 1.00 76.75 82 TRP A CA 1
ATOM 667 C C . TRP A 1 82 ? 17.128 7.054 -17.508 1.00 76.75 82 TRP A C 1
ATOM 669 O O . TRP A 1 82 ? 17.468 6.101 -18.215 1.00 76.75 82 TRP A O 1
ATOM 679 N N . PRO A 1 83 ? 17.948 8.104 -17.318 1.00 74.50 83 PRO A N 1
ATOM 680 C CA . PRO A 1 83 ? 19.266 8.161 -17.932 1.00 74.50 83 PRO A CA 1
ATOM 681 C C . PRO A 1 83 ? 20.171 7.026 -17.411 1.00 74.50 83 PRO A C 1
ATOM 683 O O . PRO A 1 83 ? 20.225 6.762 -16.201 1.00 74.50 83 PRO A O 1
ATOM 686 N N . PRO A 1 84 ? 20.894 6.323 -18.302 1.00 68.00 84 PRO A N 1
ATOM 687 C CA . PRO A 1 84 ? 21.810 5.271 -17.891 1.00 68.00 84 PRO A CA 1
ATOM 688 C C . PRO A 1 84 ? 22.949 5.849 -17.043 1.00 68.00 84 PRO A C 1
ATOM 690 O O . PRO A 1 84 ? 23.519 6.887 -17.370 1.00 68.00 84 PRO A O 1
ATOM 693 N N . SER A 1 85 ? 23.308 5.141 -15.969 1.00 68.81 85 SER A N 1
ATOM 694 C CA . SER A 1 85 ? 24.433 5.488 -15.085 1.00 68.81 85 SER A CA 1
ATOM 695 C C . SER A 1 85 ? 24.325 6.847 -14.372 1.00 68.81 85 SER A C 1
ATOM 697 O O . SER A 1 85 ? 25.345 7.498 -14.158 1.00 68.81 85 SER A O 1
ATOM 699 N N . SER A 1 86 ? 23.122 7.245 -13.941 1.00 72.00 86 SER A N 1
ATOM 700 C CA . SER A 1 86 ? 22.893 8.442 -13.106 1.00 72.00 86 SER A CA 1
ATOM 701 C C . SER A 1 86 ? 22.593 8.096 -11.635 1.00 72.00 86 SER A C 1
ATOM 703 O O . SER A 1 86 ? 21.433 8.136 -11.211 1.00 72.00 86 SER A O 1
ATOM 705 N N . PRO A 1 87 ? 23.605 7.698 -10.833 1.00 66.75 87 PRO A N 1
ATOM 706 C CA . PRO A 1 87 ? 23.432 7.410 -9.407 1.00 66.75 87 PRO A CA 1
ATOM 707 C C . PRO A 1 87 ? 23.176 8.672 -8.571 1.00 66.75 87 PRO A C 1
ATOM 709 O O . PRO A 1 87 ? 22.675 8.567 -7.459 1.00 66.75 87 PRO A O 1
ATOM 712 N N . ASP A 1 88 ? 23.515 9.847 -9.092 1.00 73.00 88 ASP A N 1
ATOM 713 C CA . ASP A 1 88 ? 23.256 11.161 -8.506 1.00 73.00 88 ASP A CA 1
ATOM 714 C C . ASP A 1 88 ? 21.760 11.499 -8.473 1.00 73.00 88 ASP A C 1
ATOM 716 O O . ASP A 1 88 ? 21.281 12.115 -7.519 1.00 73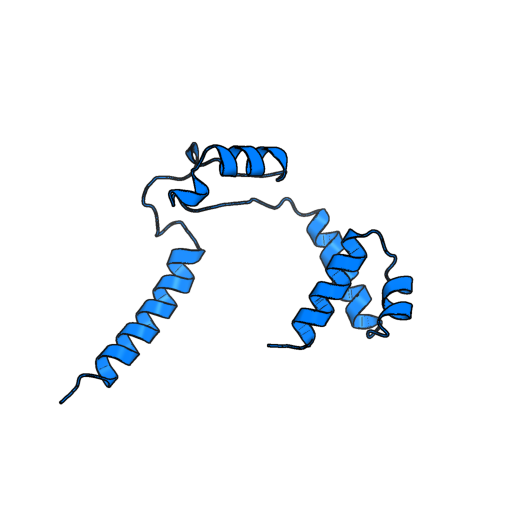.00 88 ASP A O 1
ATOM 720 N N . LEU A 1 89 ? 21.013 11.030 -9.474 1.00 70.06 89 LEU A N 1
ATOM 721 C CA . LEU A 1 89 ? 19.581 11.282 -9.608 1.00 70.06 89 LEU A CA 1
ATOM 722 C C . LEU A 1 89 ? 18.711 10.279 -8.836 1.00 70.06 89 LEU A C 1
ATOM 724 O O . LEU A 1 89 ? 17.533 10.547 -8.605 1.00 70.06 89 LEU A O 1
ATOM 728 N N . ASN A 1 90 ? 19.255 9.129 -8.424 1.00 69.75 90 ASN A N 1
ATOM 729 C CA . ASN A 1 90 ? 18.490 8.150 -7.658 1.00 69.75 90 ASN A CA 1
ATOM 730 C C . ASN A 1 90 ? 18.551 8.491 -6.151 1.00 69.75 90 ASN A C 1
ATOM 732 O O . ASN A 1 90 ? 19.611 8.372 -5.527 1.00 69.75 90 ASN A O 1
ATOM 736 N N . PRO A 1 91 ? 17.420 8.873 -5.524 1.00 63.88 91 PRO A N 1
ATOM 737 C CA . PRO A 1 91 ? 17.400 9.226 -4.105 1.00 63.88 91 PRO A CA 1
ATOM 738 C C . PRO A 1 91 ? 17.876 8.075 -3.202 1.00 63.88 91 PRO A C 1
ATOM 740 O O . PRO A 1 91 ? 18.460 8.321 -2.145 1.00 63.88 91 PRO A O 1
ATOM 743 N N . ALA A 1 92 ? 17.712 6.815 -3.624 1.00 66.38 92 ALA A N 1
ATOM 744 C CA . ALA A 1 92 ? 18.186 5.662 -2.865 1.00 66.38 92 ALA A CA 1
ATOM 745 C C . ALA A 1 92 ? 19.722 5.544 -2.852 1.00 66.38 92 ALA A C 1
ATOM 747 O O . ALA A 1 92 ? 20.298 5.214 -1.814 1.00 66.38 92 ALA A O 1
ATOM 748 N N . THR A 1 93 ? 20.406 5.838 -3.962 1.00 58.53 93 THR A N 1
ATOM 749 C CA . THR A 1 93 ? 21.876 5.759 -4.043 1.00 58.53 93 THR A CA 1
ATOM 750 C C . THR A 1 93 ? 22.547 6.970 -3.418 1.00 58.53 93 THR A C 1
ATOM 752 O O . THR A 1 93 ? 23.536 6.805 -2.703 1.00 58.53 93 THR A O 1
ATOM 755 N N . THR A 1 94 ? 21.996 8.169 -3.606 1.00 55.94 94 THR A N 1
ATOM 756 C CA . THR A 1 94 ? 22.594 9.394 -3.062 1.00 55.94 94 THR A CA 1
ATOM 757 C C . THR A 1 94 ? 22.449 9.466 -1.540 1.00 55.94 94 THR A C 1
ATOM 759 O O . THR A 1 94 ? 23.413 9.782 -0.852 1.00 55.94 94 THR A O 1
ATOM 762 N N . THR A 1 95 ? 21.294 9.114 -0.965 1.00 54.06 95 THR A N 1
ATOM 763 C CA . THR A 1 95 ? 21.088 9.245 0.491 1.00 54.06 95 THR A CA 1
ATOM 764 C C . THR A 1 95 ? 21.618 8.045 1.281 1.00 54.06 95 THR A C 1
ATOM 766 O O . THR A 1 95 ? 22.357 8.223 2.250 1.00 54.06 95 THR A O 1
ATOM 769 N N . CYS A 1 96 ? 21.294 6.814 0.872 1.00 50.66 96 CYS A N 1
ATOM 770 C CA . CYS A 1 96 ? 21.747 5.613 1.584 1.00 50.66 96 CYS A CA 1
ATOM 771 C C . CYS A 1 96 ? 23.236 5.335 1.322 1.00 50.66 96 CYS A C 1
ATOM 773 O O . CYS A 1 96 ? 23.985 5.022 2.248 1.00 50.66 96 CYS A O 1
ATOM 775 N N . GLY A 1 97 ? 23.692 5.520 0.077 1.00 49.88 97 GLY A N 1
ATOM 776 C CA . GLY A 1 97 ? 25.080 5.282 -0.319 1.00 49.88 97 GLY A CA 1
ATOM 777 C C . GLY A 1 97 ? 26.073 6.242 0.336 1.00 49.88 97 GLY A C 1
ATOM 778 O O . GLY A 1 97 ? 27.130 5.799 0.776 1.00 49.88 97 GLY A O 1
ATOM 779 N N . VAL A 1 98 ? 25.738 7.529 0.481 1.00 54.12 98 VAL A N 1
ATOM 780 C CA . VAL A 1 98 ? 26.608 8.502 1.173 1.00 54.12 98 VAL A CA 1
ATOM 781 C C . VAL A 1 98 ? 26.703 8.197 2.671 1.00 54.12 98 VAL A C 1
ATOM 783 O O . VAL A 1 98 ? 27.801 8.224 3.229 1.00 54.12 98 VAL A O 1
ATOM 786 N N . SER A 1 99 ? 25.588 7.831 3.312 1.00 44.28 99 SER A N 1
ATOM 787 C CA . SER A 1 99 ? 25.571 7.449 4.729 1.00 44.28 99 SER A CA 1
ATOM 788 C C . SER A 1 99 ? 26.365 6.159 4.987 1.00 44.28 99 SER A C 1
ATOM 790 O O . SER A 1 99 ? 27.251 6.152 5.840 1.00 44.28 99 SER A O 1
ATOM 792 N N . LEU A 1 100 ? 26.151 5.110 4.181 1.00 47.88 100 LEU A N 1
ATOM 793 C CA . LEU A 1 100 ? 26.918 3.859 4.250 1.00 47.88 100 LEU A CA 1
ATOM 794 C C . LEU A 1 100 ? 28.408 4.076 3.970 1.00 47.88 100 LEU A C 1
ATOM 796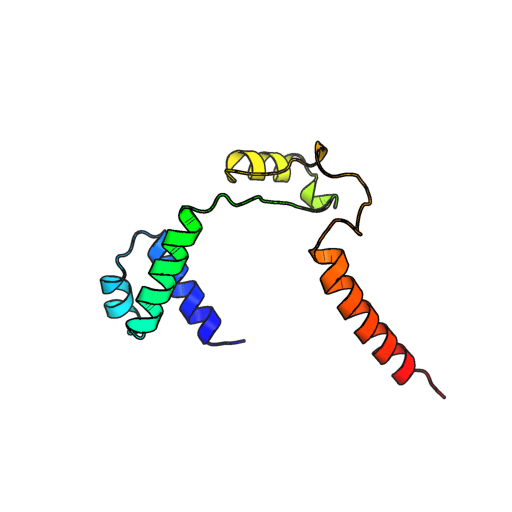 O O . LEU A 1 100 ? 29.241 3.506 4.668 1.00 47.88 100 LEU A O 1
ATOM 800 N N . ARG A 1 101 ? 28.772 4.918 2.993 1.00 49.88 101 ARG A N 1
ATOM 801 C CA . ARG A 1 101 ? 30.180 5.220 2.690 1.00 49.88 101 ARG A CA 1
ATOM 802 C C . ARG A 1 101 ? 30.846 5.978 3.836 1.00 49.88 101 ARG A C 1
ATOM 804 O O . ARG A 1 101 ? 31.981 5.654 4.166 1.00 49.88 101 ARG A O 1
ATOM 811 N N . GLY A 1 102 ? 30.152 6.914 4.486 1.00 50.19 102 GLY A N 1
ATOM 812 C CA . GLY A 1 102 ? 30.649 7.593 5.689 1.00 50.19 102 GLY A CA 1
ATOM 813 C C . GLY A 1 102 ? 30.908 6.622 6.846 1.00 50.19 102 GLY A C 1
ATOM 814 O O . GLY A 1 102 ? 31.993 6.625 7.426 1.00 50.19 102 GLY A O 1
ATOM 815 N N . THR A 1 103 ? 29.959 5.725 7.125 1.00 53.94 103 THR A N 1
ATOM 816 C CA . THR A 1 103 ? 30.090 4.719 8.190 1.00 53.94 103 THR A CA 1
ATOM 817 C C . THR A 1 103 ? 31.165 3.672 7.882 1.00 53.94 103 THR A C 1
ATOM 819 O O . THR A 1 103 ? 31.959 3.337 8.757 1.00 53.94 103 THR A O 1
ATOM 822 N N . LEU A 1 104 ? 31.256 3.188 6.639 1.00 45.06 104 LEU A N 1
ATOM 823 C CA . LEU A 1 104 ? 32.266 2.206 6.228 1.00 45.06 104 LEU A CA 1
ATOM 824 C C . LEU A 1 104 ? 33.673 2.808 6.164 1.00 45.06 104 LEU A C 1
ATOM 826 O O . LEU A 1 104 ? 34.623 2.142 6.561 1.00 45.06 104 LEU A O 1
ATOM 830 N N . THR A 1 105 ? 33.816 4.067 5.738 1.00 53.66 105 THR A N 1
ATOM 831 C CA . THR A 1 105 ? 35.117 4.760 5.768 1.00 53.66 105 THR A CA 1
ATOM 832 C C . THR A 1 105 ? 35.583 4.947 7.212 1.00 53.66 105 THR A C 1
ATOM 834 O O . THR A 1 105 ? 36.738 4.666 7.507 1.00 53.66 105 THR A O 1
ATOM 837 N N . SER A 1 106 ? 34.672 5.306 8.128 1.00 48.81 106 SER A N 1
ATOM 838 C CA . SER A 1 106 ? 34.981 5.424 9.559 1.00 48.81 106 SER A CA 1
ATOM 839 C C . SER A 1 106 ? 35.340 4.079 10.212 1.00 48.81 106 SER A C 1
ATOM 841 O O . SER A 1 106 ? 36.206 4.037 11.084 1.00 48.81 106 SER A O 1
ATOM 843 N N . LEU A 1 107 ? 34.710 2.970 9.805 1.00 44.75 107 LEU A N 1
ATOM 844 C CA . LEU A 1 107 ? 35.022 1.632 10.329 1.00 44.75 107 LEU A CA 1
ATOM 845 C C . LEU A 1 107 ? 36.353 1.097 9.781 1.00 44.75 107 LEU A C 1
ATOM 847 O O . LEU A 1 107 ? 37.126 0.506 10.532 1.00 44.75 107 LEU A O 1
ATOM 851 N N . LEU A 1 108 ? 36.663 1.356 8.507 1.00 44.12 108 LEU A N 1
ATOM 852 C CA . LEU A 1 108 ? 37.919 0.937 7.878 1.00 44.12 108 LEU A CA 1
ATOM 853 C C . LEU A 1 108 ? 39.135 1.708 8.413 1.00 44.12 108 LEU A C 1
ATOM 855 O O . LEU A 1 108 ? 40.189 1.105 8.588 1.00 44.12 108 LEU A O 1
ATOM 859 N N . THR A 1 109 ? 38.999 2.995 8.755 1.00 52.53 109 THR A N 1
ATOM 860 C CA . THR A 1 109 ? 40.084 3.753 9.408 1.00 52.53 109 THR A CA 1
ATOM 861 C C . THR A 1 109 ? 40.305 3.367 10.871 1.00 52.53 109 THR A C 1
ATOM 863 O O . THR A 1 109 ? 41.389 3.602 11.387 1.00 52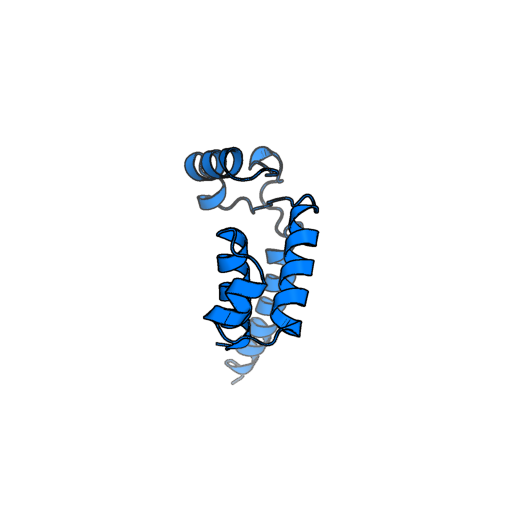.53 109 THR A O 1
ATOM 866 N N . THR A 1 110 ? 39.316 2.765 11.543 1.00 51.81 110 THR A N 1
ATOM 867 C CA . THR A 1 110 ? 39.448 2.331 12.951 1.00 51.81 110 THR A CA 1
ATOM 868 C C . THR A 1 110 ? 40.041 0.920 13.072 1.00 51.81 110 THR A C 1
ATOM 870 O O . THR A 1 110 ? 40.641 0.586 14.088 1.00 51.81 110 THR A O 1
ATOM 873 N N . LEU A 1 111 ? 39.900 0.084 12.036 1.00 43.94 111 LEU A N 1
ATOM 874 C CA . LEU A 1 111 ? 40.407 -1.297 12.009 1.00 43.94 111 LEU A CA 1
ATOM 875 C C . LEU A 1 111 ? 41.800 -1.437 11.370 1.00 43.94 111 LEU A C 1
ATOM 877 O O . LEU A 1 111 ? 42.342 -2.540 11.334 1.00 43.94 111 LEU A O 1
ATOM 881 N N . TRP A 1 112 ? 42.384 -0.342 10.875 1.00 37.47 112 TRP A N 1
ATOM 882 C CA . TRP A 1 112 ? 43.729 -0.320 10.295 1.00 37.47 112 TRP A CA 1
ATOM 883 C C . TRP A 1 112 ? 44.450 1.003 10.591 1.00 37.47 112 TRP A C 1
ATOM 885 O O . TRP A 1 112 ? 44.831 1.756 9.696 1.00 37.47 112 TRP A O 1
ATOM 895 N N . THR A 1 113 ? 44.654 1.290 11.870 1.00 37.34 113 THR A N 1
ATOM 896 C CA . THR A 1 113 ? 45.822 2.060 12.318 1.00 37.34 113 THR A CA 1
ATOM 897 C C . THR A 1 113 ? 46.687 1.113 13.149 1.00 37.34 113 THR A C 1
ATOM 899 O O . THR A 1 113 ? 46.114 0.426 13.997 1.00 37.34 113 THR A O 1
ATOM 902 N N . PRO A 1 114 ? 48.001 1.004 12.871 1.00 45.88 114 PRO A N 1
ATOM 903 C CA . PRO A 1 114 ? 48.910 0.153 13.639 1.00 45.88 114 PRO A CA 1
ATOM 904 C C . PRO A 1 114 ? 49.013 0.576 15.108 1.00 45.88 114 PRO A C 1
ATOM 906 O O . PRO A 1 114 ? 48.821 1.781 15.395 1.00 45.88 114 PRO A O 1
#

Mean predicted aligned error: 13.03 Å

pLDDT: mean 78.0, std 16.72, range [37.34, 96.06]

Secondary structure (DSSP, 8-state):
--HHHHHHHHHHHHHHTT--HHHHHHHH---HHHHHHHHHHHHHHHSS---B-----HHHHSHHHHHHHHHH-SSB--TTTSPTT-TTT-HHHHHHHHHHHHHHHHHHHHS---

Sequence (114 aa):
MSSELERRTAIIVALRCGRAPKEIIDFFKFPKATVYSIAKSFKESEDIPYLYQQDGVPAHTSNLVQNWCLKNLDMFWSKDFWPPSSPDLNPATTTCGVSLRGTLTSLLTTLWTP